Protein AF-A0A1H0P6R2-F1 (afdb_monomer_lite)

Structure (mmCIF, N/CA/C/O backbone):
data_AF-A0A1H0P6R2-F1
#
_entry.id   AF-A0A1H0P6R2-F1
#
loop_
_atom_site.group_PDB
_atom_site.id
_atom_site.type_symbol
_atom_site.label_atom_id
_atom_site.label_alt_id
_atom_site.label_comp_id
_atom_site.label_asym_id
_atom_site.label_entity_id
_atom_site.label_seq_id
_atom_site.pdbx_PDB_ins_code
_atom_site.Cartn_x
_atom_site.Cartn_y
_atom_site.Cartn_z
_atom_site.occupancy
_atom_site.B_iso_or_equiv
_atom_site.auth_seq_id
_atom_site.auth_comp_id
_atom_site.auth_asym_id
_atom_site.auth_atom_id
_atom_site.pdbx_PDB_model_num
ATOM 1 N N . MET A 1 1 ? -0.230 -11.220 -6.679 1.00 66.12 1 MET A N 1
ATOM 2 C CA . MET A 1 1 ? -0.759 -10.074 -5.911 1.00 66.12 1 MET A CA 1
ATOM 3 C C . MET A 1 1 ? -2.242 -10.233 -5.596 1.00 66.12 1 MET A C 1
ATOM 5 O O . MET A 1 1 ? -2.540 -10.505 -4.445 1.00 66.12 1 MET A O 1
ATOM 9 N N . GLN A 1 2 ? -3.158 -10.159 -6.571 1.00 63.81 2 GLN A N 1
ATOM 10 C CA . GLN A 1 2 ? -4.610 -10.123 -6.306 1.00 63.81 2 GLN A CA 1
ATOM 11 C C . GLN A 1 2 ? -5.111 -11.255 -5.385 1.00 63.81 2 GLN A C 1
ATOM 13 O O . GLN A 1 2 ? -5.742 -10.975 -4.376 1.00 63.81 2 GLN A O 1
ATOM 18 N N . ALA A 1 3 ? -4.702 -12.507 -5.628 1.00 60.97 3 ALA A N 1
ATOM 19 C CA . ALA A 1 3 ? -5.091 -13.651 -4.793 1.00 60.97 3 ALA A CA 1
ATOM 20 C C . ALA A 1 3 ? -4.620 -13.587 -3.323 1.00 60.97 3 ALA A C 1
ATOM 22 O O . ALA A 1 3 ? -5.274 -14.161 -2.462 1.00 60.97 3 ALA A O 1
ATOM 23 N N . ALA A 1 4 ? -3.495 -12.924 -3.022 1.00 64.69 4 ALA A N 1
ATOM 24 C CA . ALA A 1 4 ? -2.999 -12.795 -1.648 1.00 64.69 4 ALA A CA 1
ATOM 25 C C . ALA A 1 4 ? -3.769 -11.713 -0.877 1.00 64.69 4 ALA A C 1
ATOM 27 O O . ALA A 1 4 ? -4.065 -11.886 0.302 1.00 64.69 4 ALA A O 1
ATOM 28 N N . VAL A 1 5 ? -4.131 -10.626 -1.564 1.00 68.81 5 VAL A N 1
ATOM 29 C CA . VAL A 1 5 ? -4.844 -9.487 -0.974 1.00 68.81 5 VAL A CA 1
ATOM 30 C C . VAL A 1 5 ? -6.334 -9.790 -0.770 1.00 68.81 5 VAL A C 1
ATOM 32 O O . VAL A 1 5 ? -6.913 -9.352 0.218 1.00 68.81 5 VAL A O 1
ATOM 35 N N . SER A 1 6 ? -6.944 -10.621 -1.625 1.00 72.19 6 SER A N 1
ATOM 36 C CA . SER A 1 6 ? -8.345 -11.058 -1.487 1.00 72.19 6 SER A CA 1
ATOM 37 C C . SER A 1 6 ? -8.651 -11.893 -0.231 1.00 72.19 6 SER A C 1
ATOM 39 O O . SER A 1 6 ? -9.809 -12.230 -0.011 1.00 72.19 6 SER A O 1
ATOM 41 N N . ASN A 1 7 ? -7.648 -12.247 0.581 1.00 79.50 7 ASN A N 1
ATOM 42 C CA . ASN A 1 7 ? -7.829 -13.061 1.788 1.00 79.50 7 ASN A CA 1
ATOM 43 C C . ASN A 1 7 ? -7.942 -12.245 3.084 1.00 79.50 7 ASN A C 1
ATOM 45 O O . ASN A 1 7 ? -8.113 -12.844 4.145 1.00 79.50 7 ASN A O 1
ATOM 49 N N . ILE A 1 8 ? -7.816 -10.915 3.035 1.00 90.00 8 ILE A N 1
ATOM 50 C CA . ILE A 1 8 ? -7.937 -10.076 4.233 1.00 90.00 8 ILE A CA 1
ATOM 51 C C . ILE A 1 8 ? -9.430 -9.811 4.498 1.00 90.00 8 ILE A C 1
ATOM 53 O O . ILE A 1 8 ? -10.089 -9.209 3.652 1.00 90.00 8 ILE A O 1
ATOM 57 N N . PRO A 1 9 ? -9.992 -10.244 5.644 1.00 92.12 9 PRO A N 1
ATOM 58 C CA . PRO A 1 9 ? -11.411 -10.047 5.937 1.00 92.12 9 PRO A CA 1
ATOM 59 C C . PRO A 1 9 ? -11.791 -8.568 6.043 1.00 92.12 9 PRO A C 1
ATOM 61 O O . PRO A 1 9 ? -11.051 -7.781 6.630 1.00 92.12 9 PRO A O 1
ATOM 64 N N . GLY A 1 10 ? -12.975 -8.200 5.553 1.00 92.88 10 GLY A N 1
ATOM 65 C CA . GLY A 1 10 ? -13.528 -6.858 5.748 1.00 92.88 10 GLY A CA 1
ATOM 66 C C . GLY A 1 10 ? -12.912 -5.761 4.883 1.00 92.88 10 GLY A C 1
ATOM 67 O O . GLY A 1 10 ? -13.138 -4.585 5.165 1.00 92.88 10 GLY A O 1
ATOM 68 N N . ILE A 1 11 ? -12.112 -6.120 3.873 1.00 94.12 11 ILE A N 1
ATOM 69 C CA . ILE A 1 11 ? -11.655 -5.190 2.842 1.00 94.12 11 ILE A CA 1
ATOM 70 C C . ILE A 1 11 ? -11.761 -5.814 1.451 1.00 94.12 11 ILE A C 1
ATOM 72 O O . ILE A 1 11 ? -11.505 -7.003 1.254 1.00 94.12 11 ILE A O 1
ATOM 76 N N . SER A 1 12 ? -12.036 -4.977 0.459 1.00 93.38 12 SER A N 1
ATOM 77 C CA . SER A 1 12 ? -11.849 -5.294 -0.954 1.00 93.38 12 SER A CA 1
ATOM 78 C C . SER A 1 12 ? -10.726 -4.444 -1.533 1.00 93.38 12 SER A C 1
ATOM 80 O O . SER A 1 12 ? -10.582 -3.276 -1.170 1.00 93.38 12 SER A O 1
ATOM 82 N N . VAL A 1 13 ? -9.939 -5.011 -2.451 1.00 92.69 13 VAL A N 1
ATOM 83 C CA . VAL A 1 13 ? -8.805 -4.303 -3.055 1.00 92.69 13 VAL A CA 1
ATOM 84 C C . VAL A 1 13 ? -8.853 -4.362 -4.575 1.00 92.69 13 VAL A C 1
ATOM 86 O O . VAL A 1 13 ? -8.808 -5.440 -5.169 1.00 92.69 13 VAL A O 1
ATOM 89 N N . ASP A 1 14 ? -8.868 -3.181 -5.182 1.00 92.12 14 ASP A N 1
ATOM 90 C CA . ASP A 1 14 ? -8.724 -2.962 -6.614 1.00 92.12 14 ASP A CA 1
ATOM 91 C C . ASP A 1 14 ? -7.305 -2.483 -6.918 1.00 92.12 14 ASP A C 1
ATOM 93 O O . ASP A 1 14 ? -6.756 -1.622 -6.232 1.00 92.12 14 ASP A O 1
ATOM 97 N N . ILE A 1 15 ? -6.684 -3.052 -7.948 1.00 90.06 15 ILE A N 1
ATOM 98 C CA . ILE A 1 15 ? -5.295 -2.754 -8.306 1.00 90.06 15 ILE A CA 1
ATOM 99 C C . ILE A 1 15 ? -5.256 -2.321 -9.765 1.00 90.06 15 ILE A C 1
ATOM 101 O O . ILE A 1 15 ? -5.699 -3.050 -10.652 1.00 90.06 15 ILE A O 1
ATOM 105 N N . ALA A 1 16 ? -4.673 -1.155 -10.013 1.00 89.12 16 ALA A N 1
ATOM 106 C CA . ALA A 1 16 ? -4.337 -0.663 -11.338 1.00 89.12 16 ALA A CA 1
ATOM 107 C C . ALA A 1 16 ? -2.825 -0.423 -11.422 1.00 89.12 16 ALA A C 1
ATOM 109 O O . ALA A 1 16 ? -2.211 0.042 -10.467 1.00 89.12 16 ALA A O 1
ATOM 110 N N . GLY A 1 17 ? -2.208 -0.727 -12.562 1.00 87.75 17 GLY A N 1
ATOM 111 C CA . GLY A 1 17 ? -0.767 -0.548 -12.752 1.00 87.75 17 GLY A CA 1
ATOM 112 C C . GLY A 1 17 ? -0.092 -1.764 -13.366 1.00 87.75 17 GLY A C 1
ATOM 113 O O . GLY A 1 17 ? -0.755 -2.644 -13.912 1.00 87.75 17 GLY A O 1
ATOM 114 N N . GLY A 1 18 ? 1.241 -1.773 -13.335 1.00 82.94 18 GLY A N 1
ATOM 115 C CA . GLY A 1 18 ? 2.054 -2.861 -13.897 1.00 82.94 18 GLY A CA 1
ATOM 116 C C . GLY A 1 18 ? 2.058 -2.958 -15.431 1.00 82.94 18 GLY A C 1
ATOM 117 O O . GLY A 1 18 ? 2.698 -3.847 -15.991 1.00 82.94 18 GLY A O 1
ATOM 118 N N . GLY A 1 19 ? 1.364 -2.048 -16.121 1.00 86.75 19 GLY A N 1
ATOM 119 C CA . GLY A 1 19 ? 1.384 -1.929 -17.579 1.00 86.75 19 GLY A CA 1
ATOM 120 C C . GLY A 1 19 ? 2.660 -1.264 -18.117 1.00 86.75 19 GLY A C 1
ATOM 121 O O . GLY A 1 19 ? 3.507 -0.834 -17.333 1.00 86.75 19 GLY A O 1
ATOM 122 N N . PRO A 1 20 ? 2.803 -1.162 -19.453 1.00 90.00 20 PRO A N 1
ATOM 123 C CA . PRO A 1 20 ? 3.952 -0.516 -20.080 1.00 90.00 20 PRO A CA 1
ATOM 124 C C . PRO A 1 20 ? 4.192 0.909 -19.557 1.00 90.00 20 PRO A C 1
ATOM 126 O O . PRO A 1 20 ? 3.218 1.606 -19.248 1.00 90.00 20 PRO A O 1
ATOM 129 N N . PRO A 1 21 ? 5.456 1.373 -19.518 1.00 92.06 21 PRO A N 1
ATOM 130 C CA . PRO A 1 21 ? 5.772 2.733 -19.113 1.00 92.06 21 PRO A CA 1
ATOM 131 C C . PRO A 1 21 ? 4.999 3.765 -19.936 1.00 92.06 21 PRO A C 1
ATOM 133 O O . PRO A 1 21 ? 4.814 3.611 -21.147 1.00 92.06 21 PRO A O 1
ATOM 136 N N . ASN A 1 22 ? 4.564 4.844 -19.286 1.00 90.62 22 ASN A N 1
ATOM 137 C CA . ASN A 1 22 ? 3.901 5.951 -19.973 1.00 90.62 22 ASN A CA 1
ATOM 138 C C . ASN A 1 22 ? 4.880 6.733 -20.880 1.00 90.62 22 ASN A C 1
ATOM 140 O O . ASN A 1 22 ? 6.068 6.429 -20.954 1.00 90.62 22 ASN A O 1
ATOM 144 N N . VAL A 1 23 ? 4.409 7.800 -21.541 1.00 92.81 23 VAL A N 1
ATOM 145 C CA . VAL A 1 23 ? 5.243 8.639 -22.437 1.00 92.81 23 VAL A CA 1
ATOM 146 C C . VAL A 1 23 ? 6.487 9.239 -21.754 1.00 92.81 23 VAL A C 1
ATOM 148 O O . VAL A 1 23 ? 7.441 9.613 -22.428 1.00 92.81 23 VAL A O 1
ATOM 151 N N . LYS A 1 24 ? 6.498 9.321 -20.417 1.00 89.69 24 LYS A N 1
ATOM 152 C CA . LYS A 1 24 ? 7.634 9.795 -19.614 1.00 89.69 24 LYS A CA 1
ATOM 153 C C . LYS A 1 24 ? 8.547 8.664 -19.124 1.00 89.69 24 LYS A C 1
ATOM 155 O O . LYS A 1 24 ? 9.504 8.947 -18.416 1.00 89.69 24 LYS A O 1
ATOM 160 N N . GLY A 1 25 ? 8.265 7.411 -19.481 1.00 91.31 25 GLY A N 1
ATOM 161 C CA . GLY A 1 25 ? 9.002 6.239 -19.005 1.00 91.31 25 GLY A CA 1
ATOM 162 C C . GLY A 1 25 ? 8.616 5.790 -17.593 1.00 91.31 25 GLY A C 1
ATOM 163 O O . GLY A 1 25 ? 9.308 4.952 -17.017 1.00 91.31 25 GLY A O 1
ATOM 164 N N . ASN A 1 26 ? 7.520 6.315 -17.038 1.00 92.69 26 ASN A N 1
ATOM 165 C CA . ASN A 1 26 ? 7.105 5.994 -15.677 1.00 92.69 26 ASN A CA 1
ATOM 166 C C . ASN A 1 26 ? 6.139 4.808 -15.652 1.00 92.69 26 ASN A C 1
ATOM 168 O O . ASN A 1 26 ? 5.172 4.773 -16.420 1.00 92.69 26 ASN A O 1
ATOM 172 N N . THR A 1 27 ? 6.355 3.925 -14.683 1.00 92.50 27 THR A N 1
ATOM 173 C CA . THR A 1 27 ? 5.477 2.819 -14.298 1.00 92.50 27 THR A CA 1
ATOM 174 C C . THR A 1 27 ? 5.213 2.908 -12.796 1.00 92.50 27 THR A C 1
ATOM 176 O O . THR A 1 27 ? 6.088 3.289 -12.016 1.00 92.50 27 THR A O 1
ATOM 179 N N . GLY A 1 28 ? 4.008 2.546 -12.371 1.00 92.25 28 GLY A N 1
ATOM 180 C CA . GLY A 1 28 ? 3.612 2.558 -10.967 1.00 92.25 28 GLY A CA 1
ATOM 181 C C . GLY A 1 28 ? 2.419 1.650 -10.705 1.00 92.25 28 GLY A C 1
ATOM 182 O O . GLY A 1 28 ? 1.918 0.986 -11.621 1.00 92.25 28 GLY A O 1
ATOM 183 N N . TYR A 1 29 ? 1.968 1.656 -9.454 1.00 93.88 29 TYR A N 1
ATOM 184 C CA . TYR A 1 29 ? 0.738 0.996 -9.026 1.00 93.88 29 TYR A CA 1
ATOM 185 C C . TYR A 1 29 ? -0.163 1.970 -8.270 1.00 93.88 29 TYR A C 1
ATOM 187 O O . TYR A 1 29 ? 0.310 2.818 -7.517 1.00 93.88 29 TYR A O 1
ATOM 195 N N . ALA A 1 30 ? -1.465 1.812 -8.467 1.00 93.62 30 ALA A N 1
ATOM 196 C CA . ALA A 1 30 ? -2.516 2.407 -7.667 1.00 93.62 30 ALA A CA 1
ATOM 197 C C . ALA A 1 30 ? -3.354 1.279 -7.064 1.00 93.62 30 ALA A C 1
ATOM 199 O O . ALA A 1 30 ? -3.925 0.457 -7.783 1.00 93.62 30 ALA A O 1
ATOM 200 N N . ILE A 1 31 ? -3.380 1.225 -5.738 1.00 95.06 31 ILE A N 1
ATOM 201 C CA . ILE A 1 31 ? -4.055 0.205 -4.945 1.00 95.06 31 ILE A CA 1
ATOM 202 C C . ILE A 1 31 ? -5.193 0.899 -4.203 1.00 95.06 31 ILE A C 1
ATOM 204 O O . ILE A 1 31 ? -4.953 1.724 -3.325 1.00 95.06 31 ILE A O 1
ATOM 208 N N . ALA A 1 32 ? -6.430 0.577 -4.553 1.00 94.75 32 ALA A N 1
ATOM 209 C CA . ALA A 1 32 ? -7.613 1.100 -3.893 1.00 94.75 32 ALA A CA 1
ATOM 210 C C . ALA A 1 32 ? -8.186 0.052 -2.941 1.00 94.75 32 ALA A C 1
ATOM 212 O O . ALA A 1 32 ? -8.636 -1.007 -3.366 1.00 94.75 32 ALA A O 1
ATOM 213 N N . VAL A 1 33 ? -8.166 0.357 -1.648 1.00 95.25 33 VAL A N 1
ATOM 214 C CA . VAL A 1 33 ? -8.758 -0.448 -0.583 1.00 95.25 33 VAL A CA 1
ATOM 215 C C . VAL A 1 33 ? -10.107 0.157 -0.221 1.00 95.25 33 VAL A C 1
ATOM 217 O O . VAL A 1 33 ? -10.200 1.353 0.047 1.00 95.25 33 VAL A O 1
ATOM 220 N N . THR A 1 34 ? -11.148 -0.665 -0.183 1.00 95.38 34 THR A N 1
ATOM 221 C CA . THR A 1 34 ? -12.445 -0.298 0.392 1.00 95.38 34 THR A CA 1
ATOM 222 C C . THR A 1 34 ? -12.665 -1.135 1.641 1.00 95.38 34 THR A C 1
ATOM 224 O O . THR A 1 34 ? -12.547 -2.356 1.577 1.00 95.38 34 THR A O 1
ATOM 227 N N . VAL A 1 35 ? -12.953 -0.482 2.764 1.00 95.00 35 VAL A N 1
ATOM 228 C CA . VAL A 1 35 ? -13.323 -1.143 4.019 1.00 95.00 35 VAL A CA 1
ATOM 229 C C . VAL A 1 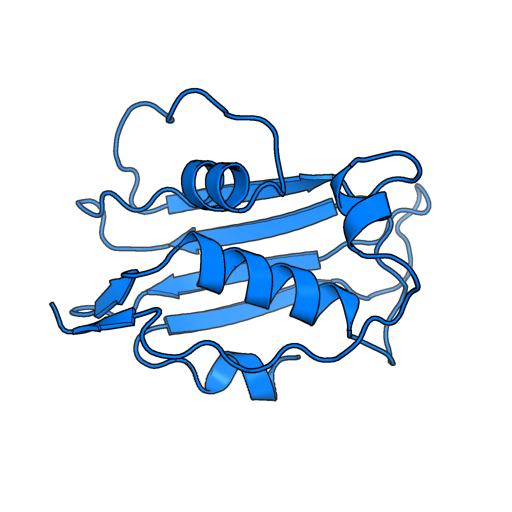35 ? -14.808 -1.486 3.977 1.00 95.00 35 VAL A C 1
ATOM 231 O O . VAL A 1 35 ? -15.642 -0.637 3.652 1.00 95.00 35 VAL A O 1
ATOM 234 N N . ASP A 1 36 ? -15.134 -2.740 4.276 1.00 94.44 36 ASP A N 1
ATOM 235 C CA . ASP A 1 36 ? -16.515 -3.204 4.320 1.00 94.44 36 ASP A CA 1
ATOM 236 C C . ASP A 1 36 ? -17.257 -2.574 5.514 1.00 94.44 36 ASP A C 1
ATOM 238 O O . ASP A 1 36 ? -16.678 -2.415 6.595 1.00 94.44 36 ASP A O 1
ATOM 242 N N . PRO A 1 37 ? -18.561 -2.264 5.379 1.00 91.25 37 PRO A N 1
ATOM 243 C CA . PRO A 1 37 ? -19.362 -1.775 6.495 1.00 91.25 37 PRO A CA 1
ATOM 244 C C . PRO A 1 37 ? -19.288 -2.708 7.709 1.00 91.25 37 PRO A C 1
ATOM 246 O O . PRO A 1 37 ? -19.412 -3.928 7.584 1.00 91.25 37 PRO A O 1
ATOM 249 N N . GLY A 1 38 ? -19.115 -2.131 8.900 1.00 91.75 38 GLY A N 1
ATOM 250 C CA . GLY A 1 38 ? -18.969 -2.903 10.137 1.00 91.75 38 GLY A CA 1
ATOM 251 C C . GLY A 1 38 ? -17.586 -3.529 10.351 1.00 91.75 38 GLY A C 1
ATOM 252 O O . GLY A 1 38 ? -17.425 -4.284 11.306 1.00 91.75 38 GLY A O 1
ATOM 253 N N . TYR A 1 39 ? -16.585 -3.205 9.528 1.00 94.81 39 TYR A N 1
ATOM 254 C CA . TYR A 1 39 ? -15.176 -3.520 9.775 1.00 94.81 39 TYR A CA 1
ATOM 255 C C . TYR A 1 39 ? -14.350 -2.256 9.994 1.00 94.81 39 TYR A C 1
ATOM 257 O O . TYR A 1 39 ? -14.706 -1.171 9.552 1.00 94.81 39 TYR A O 1
ATOM 265 N N . ARG A 1 40 ? -13.223 -2.396 10.690 1.00 93.06 40 ARG A N 1
ATOM 266 C CA . ARG A 1 40 ? -12.216 -1.345 10.859 1.00 93.06 40 ARG A CA 1
ATOM 267 C C . ARG A 1 40 ? -10.819 -1.902 10.638 1.00 93.06 40 ARG A C 1
ATOM 269 O O . ARG A 1 40 ? -10.564 -3.072 10.929 1.00 93.06 40 ARG A O 1
ATOM 276 N N . ILE A 1 41 ? -9.907 -1.041 10.199 1.00 93.81 41 ILE A N 1
ATOM 277 C CA . ILE A 1 41 ? -8.475 -1.347 10.154 1.00 93.81 41 ILE A CA 1
ATOM 278 C C . ILE A 1 41 ? -7.907 -1.217 11.572 1.00 93.81 41 ILE A C 1
ATOM 280 O O . ILE A 1 41 ? -8.130 -0.216 12.252 1.00 93.81 41 ILE A O 1
ATOM 284 N N . THR A 1 42 ? -7.198 -2.247 12.028 1.00 94.75 42 THR A N 1
ATOM 285 C CA . THR A 1 42 ? -6.601 -2.326 13.372 1.00 94.75 42 THR A CA 1
ATOM 286 C C . THR A 1 42 ? -5.084 -2.214 13.358 1.00 94.75 42 THR A C 1
ATOM 288 O O . THR A 1 42 ? -4.511 -1.784 14.354 1.00 94.75 42 THR A O 1
ATOM 291 N N . ASP A 1 43 ? -4.445 -2.559 12.240 1.00 95.81 43 ASP A N 1
ATOM 292 C CA . ASP A 1 43 ? -3.003 -2.412 12.038 1.00 95.81 43 ASP A CA 1
ATOM 293 C C . ASP A 1 43 ? -2.742 -1.840 10.638 1.00 95.81 43 ASP A C 1
ATOM 295 O O . ASP A 1 43 ? -2.585 -2.551 9.641 1.00 95.81 43 ASP A O 1
ATOM 299 N N . GLY A 1 44 ? -2.774 -0.508 10.573 1.00 95.50 44 GLY A N 1
ATOM 300 C CA . GLY A 1 44 ? -2.489 0.258 9.365 1.00 95.50 44 GLY A CA 1
ATOM 301 C C . GLY A 1 44 ? -1.078 0.037 8.825 1.00 95.50 44 GLY A C 1
ATOM 302 O O . GLY A 1 44 ? -0.947 -0.275 7.639 1.00 95.50 44 GLY A O 1
ATOM 303 N N . PRO A 1 45 ? -0.024 0.182 9.650 1.00 96.88 45 PRO A N 1
ATOM 304 C CA . PRO A 1 45 ? 1.357 0.001 9.210 1.00 96.88 45 PRO A CA 1
ATOM 305 C C . PRO A 1 45 ? 1.616 -1.365 8.560 1.00 96.88 45 PRO A C 1
ATOM 307 O O . PRO A 1 45 ? 2.258 -1.431 7.502 1.00 96.88 45 PRO A O 1
ATOM 310 N N . ALA A 1 46 ? 1.086 -2.451 9.136 1.00 97.06 46 ALA A N 1
ATOM 311 C CA . ALA A 1 46 ? 1.219 -3.788 8.561 1.00 97.06 46 ALA A CA 1
ATOM 312 C C . ALA A 1 46 ? 0.439 -3.935 7.248 1.00 97.06 46 ALA A C 1
ATOM 314 O O . ALA A 1 46 ? 0.976 -4.482 6.282 1.00 97.06 46 ALA A O 1
ATOM 315 N N . LEU A 1 47 ? -0.794 -3.414 7.178 1.00 96.38 47 LEU A N 1
ATOM 316 C CA . LEU A 1 47 ? -1.595 -3.440 5.951 1.00 96.38 47 LEU A CA 1
ATOM 317 C C . LEU A 1 47 ? -0.902 -2.684 4.809 1.00 96.38 47 LEU A C 1
ATOM 319 O O . LEU A 1 47 ? -0.757 -3.222 3.713 1.00 96.38 47 LEU A O 1
ATOM 323 N N . ILE A 1 48 ? -0.445 -1.455 5.064 1.00 96.75 48 ILE A N 1
ATOM 324 C CA . ILE A 1 48 ? 0.230 -0.621 4.064 1.00 96.75 48 ILE A CA 1
ATOM 325 C C . ILE A 1 48 ? 1.509 -1.300 3.564 1.00 96.75 48 ILE A C 1
ATOM 327 O O . ILE A 1 48 ? 1.704 -1.413 2.352 1.00 96.75 48 ILE A O 1
ATOM 331 N N . SER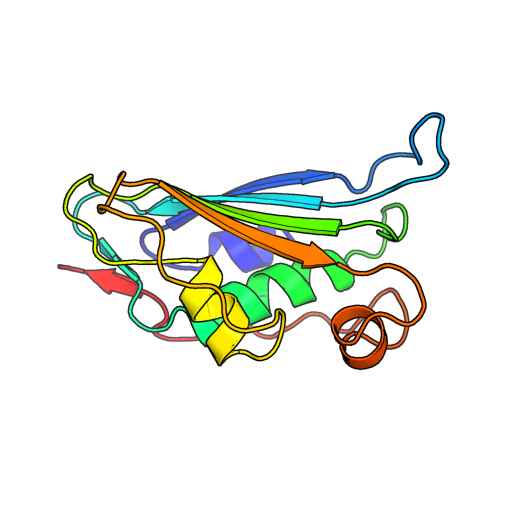 A 1 49 ? 2.343 -1.809 4.475 1.00 97.44 49 SER A N 1
ATOM 332 C CA . SER A 1 49 ? 3.584 -2.505 4.106 1.00 97.44 49 SER A CA 1
ATOM 333 C C . SER A 1 49 ? 3.308 -3.726 3.236 1.00 97.44 49 SER A C 1
ATOM 335 O O . SER A 1 49 ? 3.909 -3.871 2.174 1.00 97.44 49 SER A O 1
ATOM 337 N N . PHE A 1 50 ? 2.328 -4.545 3.625 1.00 96.25 50 PHE A N 1
ATOM 338 C CA . PHE A 1 50 ? 1.921 -5.709 2.848 1.00 96.25 50 PHE A CA 1
ATOM 339 C C . PHE A 1 50 ? 1.483 -5.339 1.424 1.00 96.25 50 PHE A C 1
ATOM 341 O O . PHE A 1 50 ? 1.857 -6.029 0.476 1.00 96.25 50 PHE A O 1
ATOM 348 N N . LEU A 1 51 ? 0.715 -4.259 1.244 1.00 96.44 51 LEU A N 1
ATOM 349 C CA . LEU A 1 51 ? 0.238 -3.828 -0.076 1.00 96.44 51 LEU A CA 1
ATOM 350 C C . LEU A 1 51 ? 1.377 -3.314 -0.969 1.00 96.44 51 LEU A C 1
ATOM 352 O O . LEU A 1 51 ? 1.437 -3.677 -2.147 1.00 96.44 51 LEU A O 1
ATOM 356 N N . ILE A 1 52 ? 2.293 -2.518 -0.410 1.00 96.38 52 ILE A N 1
ATOM 357 C CA . ILE A 1 52 ? 3.464 -1.989 -1.126 1.00 96.38 52 ILE A CA 1
ATOM 358 C C . ILE A 1 52 ? 4.386 -3.133 -1.557 1.00 96.38 52 ILE A C 1
ATOM 360 O O . ILE A 1 52 ? 4.726 -3.252 -2.736 1.00 96.38 52 ILE A O 1
ATOM 364 N N . GLU A 1 53 ? 4.750 -4.013 -0.625 1.00 96.12 53 GLU A N 1
ATOM 365 C CA . GLU A 1 53 ? 5.618 -5.163 -0.896 1.00 96.12 53 GLU A CA 1
ATOM 366 C C . GLU A 1 53 ? 4.949 -6.136 -1.878 1.00 96.12 53 GLU A C 1
ATOM 368 O O . GLU A 1 53 ? 5.589 -6.661 -2.790 1.00 96.12 53 GLU A O 1
ATOM 373 N N . SER A 1 54 ? 3.626 -6.302 -1.786 1.00 94.56 54 SER A N 1
ATOM 374 C CA . SER A 1 54 ? 2.865 -7.104 -2.745 1.00 94.56 54 SER A CA 1
ATOM 375 C C . SER A 1 54 ? 2.944 -6.541 -4.165 1.00 94.56 54 SER A C 1
ATOM 377 O O . SER A 1 54 ? 3.121 -7.326 -5.099 1.00 94.56 54 SER A O 1
ATOM 379 N N . ALA A 1 55 ? 2.855 -5.217 -4.343 1.00 94.00 55 ALA A N 1
ATOM 380 C CA . ALA A 1 55 ? 3.038 -4.567 -5.644 1.00 94.00 55 ALA A CA 1
ATOM 381 C C . ALA A 1 55 ? 4.476 -4.703 -6.170 1.00 94.00 55 ALA A C 1
ATOM 383 O O . ALA A 1 55 ? 4.682 -4.902 -7.369 1.00 94.00 55 ALA A O 1
ATOM 384 N N . TRP A 1 56 ? 5.469 -4.673 -5.279 1.00 95.81 56 TRP A N 1
ATOM 385 C CA . TRP A 1 56 ? 6.877 -4.872 -5.631 1.00 95.81 56 TRP A CA 1
ATOM 386 C C . TRP A 1 56 ? 7.234 -6.328 -5.980 1.00 95.81 56 TRP A C 1
ATOM 388 O O . TRP A 1 56 ? 8.198 -6.582 -6.698 1.00 95.81 56 TRP A O 1
ATOM 398 N N . SER A 1 57 ? 6.441 -7.297 -5.521 1.00 94.56 57 SER A N 1
ATOM 399 C CA . SER A 1 57 ? 6.663 -8.732 -5.768 1.00 94.56 57 SER A CA 1
ATOM 400 C C . SER A 1 57 ? 6.101 -9.260 -7.102 1.00 94.56 57 SER A C 1
ATOM 402 O O . SER A 1 57 ? 6.247 -10.446 -7.425 1.00 94.56 57 SER A O 1
ATOM 404 N N . VAL A 1 58 ? 5.407 -8.418 -7.881 1.00 91.44 58 VAL A N 1
ATOM 405 C CA . VAL A 1 58 ? 4.763 -8.831 -9.140 1.00 91.44 58 VAL A CA 1
ATOM 406 C C . VAL A 1 58 ? 5.823 -9.137 -10.199 1.00 91.44 58 VAL A C 1
ATOM 408 O O . VAL A 1 58 ? 6.587 -8.257 -10.570 1.00 91.44 58 VAL A O 1
ATOM 411 N N . ARG A 1 59 ? 5.843 -10.376 -10.710 1.00 89.75 59 ARG A N 1
ATOM 412 C CA . ARG A 1 59 ? 6.846 -10.854 -11.685 1.00 89.75 59 ARG A CA 1
ATOM 413 C C . ARG A 1 59 ? 6.449 -10.616 -13.142 1.00 89.75 59 ARG A C 1
ATOM 415 O O . ARG A 1 59 ? 7.299 -10.304 -13.965 1.00 89.75 59 ARG A O 1
ATOM 422 N N . ASP A 1 60 ? 5.161 -10.739 -13.446 1.00 87.00 60 ASP A N 1
ATOM 423 C CA . ASP A 1 60 ? 4.638 -10.740 -14.820 1.00 87.00 60 ASP A CA 1
ATOM 424 C C . ASP A 1 60 ? 4.153 -9.348 -15.279 1.00 87.00 60 ASP A C 1
ATOM 426 O O . ASP A 1 60 ? 3.178 -9.225 -16.018 1.00 87.00 60 ASP A O 1
ATOM 430 N N . ALA A 1 61 ? 4.803 -8.282 -14.805 1.00 88.81 61 ALA A N 1
ATOM 431 C CA . ALA A 1 61 ? 4.438 -6.887 -15.063 1.00 88.81 61 ALA A CA 1
ATOM 432 C C . ALA A 1 61 ? 5.685 -6.029 -15.319 1.00 88.81 61 ALA A C 1
ATOM 434 O O . ALA A 1 61 ? 6.807 -6.498 -15.165 1.00 88.81 61 ALA A O 1
ATOM 435 N N . TYR A 1 62 ? 5.516 -4.760 -15.689 1.00 91.25 62 TYR A N 1
ATOM 436 C CA . TYR A 1 62 ? 6.641 -3.825 -15.717 1.00 91.25 62 TYR A CA 1
ATOM 437 C C . TYR A 1 62 ? 7.016 -3.395 -14.297 1.00 91.25 62 TYR A C 1
ATOM 439 O O . TYR A 1 62 ? 6.141 -3.093 -13.480 1.00 91.25 62 TYR A O 1
ATOM 447 N N . MET A 1 63 ? 8.322 -3.320 -14.031 1.00 93.44 63 MET A N 1
ATOM 448 C CA . MET A 1 63 ? 8.858 -2.807 -12.773 1.00 93.44 63 MET A CA 1
ATOM 449 C C . MET A 1 63 ? 8.320 -1.394 -12.509 1.00 93.44 63 MET A C 1
ATOM 451 O O . MET A 1 63 ? 8.517 -0.508 -13.349 1.00 93.44 63 MET A O 1
ATOM 455 N N . PRO A 1 64 ? 7.656 -1.151 -11.367 1.00 93.25 64 PRO A N 1
ATOM 456 C CA . PRO A 1 64 ? 7.259 0.194 -10.997 1.00 93.25 64 PRO A CA 1
ATOM 457 C C . PRO A 1 64 ? 8.522 0.998 -10.644 1.00 93.25 64 PRO A C 1
ATOM 459 O O . PRO A 1 64 ? 9.450 0.478 -10.028 1.00 93.25 64 PRO A O 1
ATOM 462 N N . ASN A 1 65 ? 8.586 2.258 -11.075 1.00 94.50 65 ASN A N 1
ATOM 463 C CA . ASN A 1 65 ? 9.780 3.109 -10.951 1.00 94.50 65 ASN A CA 1
ATOM 464 C C . ASN A 1 65 ? 9.474 4.562 -10.547 1.00 94.50 65 ASN A C 1
ATOM 466 O O . ASN A 1 65 ? 10.393 5.369 -10.429 1.00 94.50 65 ASN A O 1
ATOM 470 N N . ALA A 1 66 ? 8.196 4.907 -10.377 1.00 94.25 66 ALA A N 1
ATOM 471 C CA . ALA A 1 66 ? 7.768 6.255 -10.029 1.00 94.25 66 ALA A CA 1
ATOM 472 C C . ALA A 1 66 ? 7.072 6.295 -8.668 1.00 94.25 66 ALA A C 1
ATOM 474 O O . ALA A 1 66 ? 7.561 6.947 -7.752 1.00 94.25 66 ALA A O 1
ATOM 475 N N . GLU A 1 67 ? 5.953 5.585 -8.525 1.00 94.81 67 GLU A N 1
ATOM 476 C CA . GLU A 1 67 ? 5.139 5.635 -7.311 1.00 94.81 67 GLU A CA 1
ATOM 477 C C . GLU A 1 67 ? 4.334 4.344 -7.117 1.00 94.81 67 GLU A C 1
ATOM 479 O O . GLU A 1 67 ? 3.881 3.721 -8.087 1.00 94.81 67 GLU A O 1
ATOM 484 N N . ILE A 1 68 ? 4.126 3.973 -5.855 1.00 96.38 68 ILE A N 1
ATOM 485 C CA . ILE A 1 68 ? 3.063 3.059 -5.433 1.00 96.38 68 ILE A CA 1
ATOM 486 C C . ILE A 1 68 ? 2.110 3.860 -4.545 1.00 96.38 68 ILE A C 1
ATOM 488 O O . ILE A 1 68 ? 2.496 4.321 -3.472 1.00 96.38 68 ILE A O 1
ATOM 492 N N . SER A 1 69 ? 0.871 4.032 -4.997 1.00 95.81 69 SER A N 1
ATOM 493 C CA . SER A 1 69 ? -0.175 4.714 -4.235 1.00 95.81 69 SER A CA 1
ATOM 494 C C . SER A 1 69 ? -1.130 3.705 -3.609 1.00 95.81 69 SER A C 1
ATOM 496 O O . SER A 1 69 ? -1.554 2.744 -4.254 1.00 95.81 69 SER A O 1
ATOM 498 N N . VAL A 1 70 ? -1.476 3.932 -2.344 1.00 96.56 70 VAL A N 1
ATOM 499 C CA . VAL A 1 70 ? -2.499 3.183 -1.613 1.00 96.56 70 VAL A CA 1
ATOM 500 C C . VAL A 1 70 ? -3.567 4.166 -1.167 1.00 96.56 70 VAL A C 1
ATOM 502 O O . VAL A 1 70 ? -3.323 5.001 -0.300 1.00 96.56 70 VAL A O 1
ATOM 505 N N . SER A 1 71 ? -4.751 4.080 -1.759 1.00 94.75 71 SER A N 1
ATOM 506 C CA . SER A 1 71 ? -5.917 4.844 -1.325 1.00 94.75 71 SER A CA 1
ATOM 507 C C . SER A 1 71 ? -6.835 3.960 -0.499 1.00 94.75 71 SER A C 1
ATOM 509 O O . SER A 1 71 ? -7.151 2.853 -0.932 1.00 94.75 71 SER A O 1
ATOM 511 N N . VAL A 1 72 ? -7.303 4.449 0.641 1.00 94.69 72 VAL A N 1
ATOM 512 C CA . VAL A 1 72 ? -8.243 3.741 1.509 1.00 94.69 72 VAL A CA 1
ATOM 513 C C . VAL A 1 72 ? -9.537 4.528 1.587 1.00 94.69 72 VAL A C 1
ATOM 515 O O . VAL A 1 72 ? -9.532 5.706 1.940 1.00 94.69 72 VAL A O 1
ATOM 518 N N . LYS A 1 73 ? -10.641 3.864 1.254 1.00 93.75 73 LYS A N 1
ATOM 519 C CA . LYS A 1 73 ? -12.002 4.351 1.440 1.00 93.75 73 LYS A CA 1
ATOM 520 C C . LYS A 1 73 ? -12.648 3.609 2.607 1.00 93.75 73 LYS A C 1
ATOM 522 O O . LYS A 1 73 ? -12.687 2.382 2.607 1.00 93.75 73 LYS A O 1
ATOM 527 N N . ASP A 1 74 ? -1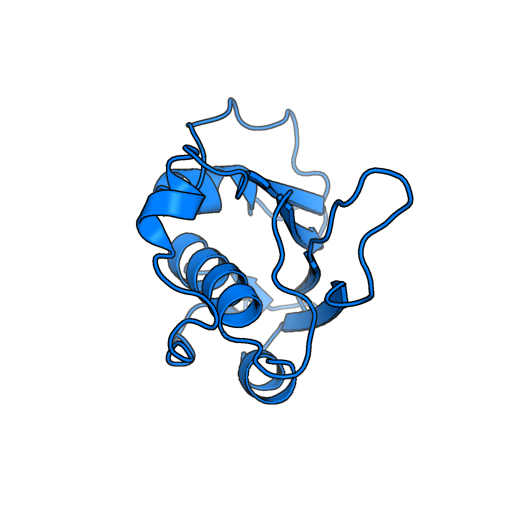3.185 4.361 3.554 1.00 90.19 74 ASP A N 1
ATOM 528 C CA . ASP A 1 74 ? -13.863 3.877 4.758 1.00 90.19 74 ASP A CA 1
ATOM 529 C C . ASP A 1 74 ? -15.116 4.744 5.019 1.00 90.19 74 ASP A C 1
ATOM 531 O O . ASP A 1 74 ? -15.457 5.644 4.241 1.00 90.19 74 ASP A O 1
ATOM 535 N N . GLU A 1 75 ? -15.833 4.468 6.102 1.00 84.38 75 GLU A N 1
ATOM 536 C CA . GLU A 1 75 ? -16.920 5.297 6.606 1.00 84.38 75 GLU A CA 1
ATOM 537 C C . GLU A 1 75 ? -16.417 6.716 6.930 1.00 84.38 75 GLU A C 1
ATOM 539 O O . GLU A 1 75 ? -15.266 6.937 7.310 1.00 84.38 75 GLU A O 1
ATOM 544 N N . THR A 1 76 ? -17.283 7.716 6.753 1.00 75.19 76 THR A N 1
ATOM 545 C CA . THR A 1 76 ? -16.922 9.141 6.878 1.00 75.19 76 THR A CA 1
ATOM 546 C C . THR A 1 76 ? -16.494 9.559 8.286 1.00 75.19 76 THR A C 1
ATOM 548 O O . THR A 1 76 ? -15.899 10.616 8.449 1.00 75.19 76 THR A O 1
ATOM 551 N N . ASP A 1 77 ? -16.808 8.761 9.301 1.00 73.69 77 ASP A N 1
ATOM 552 C CA . ASP A 1 77 ? -16.396 8.946 10.694 1.00 73.69 77 ASP A CA 1
ATOM 553 C C . ASP A 1 77 ? -15.138 8.141 11.067 1.00 73.69 77 ASP A C 1
ATOM 555 O O . ASP A 1 77 ? -14.675 8.217 12.207 1.00 73.69 77 ASP A O 1
ATOM 559 N N . SER A 1 78 ? -14.563 7.393 10.120 1.00 79.56 78 SER A N 1
ATOM 560 C CA . SER A 1 78 ? -13.323 6.661 10.340 1.00 79.56 78 SER A CA 1
ATOM 561 C C . SER A 1 78 ? -12.159 7.613 10.595 1.00 79.56 78 SER A C 1
ATOM 563 O O . SER A 1 78 ? -11.958 8.607 9.893 1.00 79.56 78 SER A O 1
ATOM 565 N N . SER A 1 79 ? -11.357 7.276 11.604 1.00 81.94 79 SER A N 1
ATOM 566 C CA . SER A 1 79 ? -10.116 7.975 11.932 1.00 81.94 79 SER A CA 1
ATOM 567 C C . SER A 1 79 ? -8.897 7.390 11.216 1.00 81.94 79 SER A C 1
ATOM 569 O O . SER A 1 79 ? -7.775 7.766 11.546 1.00 81.94 79 SER A O 1
ATOM 571 N N . PHE A 1 80 ? -9.081 6.420 10.312 1.00 89.50 80 PHE A N 1
ATOM 572 C CA . PHE A 1 80 ? -7.962 5.789 9.625 1.00 89.50 80 PHE A CA 1
ATOM 573 C C . PHE A 1 80 ? -7.298 6.744 8.625 1.00 89.50 80 PHE A C 1
ATOM 575 O O . PHE A 1 80 ? -7.951 7.279 7.729 1.00 89.50 80 PHE A O 1
ATOM 582 N N . ASP A 1 81 ? -5.978 6.887 8.740 1.00 90.94 81 ASP A N 1
ATOM 583 C CA . ASP A 1 81 ? -5.149 7.687 7.844 1.00 90.94 81 ASP A CA 1
ATOM 584 C C . ASP A 1 81 ? -4.045 6.827 7.217 1.00 90.94 81 ASP A C 1
ATOM 586 O O . ASP A 1 81 ? -3.102 6.396 7.885 1.00 90.94 81 ASP A O 1
ATOM 590 N N . ALA A 1 82 ? -4.165 6.585 5.908 1.00 92.88 82 ALA A N 1
ATOM 591 C CA . ALA A 1 82 ? -3.194 5.822 5.137 1.00 92.88 82 ALA A CA 1
ATOM 592 C C . ALA A 1 82 ? -1.804 6.477 5.128 1.00 92.88 82 ALA A C 1
ATOM 594 O O . ALA A 1 82 ? -0.807 5.761 5.208 1.00 92.88 82 ALA A O 1
ATOM 595 N N . SER A 1 83 ? -1.719 7.811 5.055 1.00 92.44 83 SER A N 1
ATOM 596 C CA . SER A 1 83 ? -0.439 8.531 5.087 1.00 92.44 83 SER A CA 1
ATOM 597 C C . SER A 1 83 ? 0.229 8.397 6.451 1.00 92.44 83 SER A C 1
ATOM 599 O O . SER A 1 83 ? 1.416 8.078 6.518 1.00 92.44 83 SER A O 1
ATOM 601 N N . ALA A 1 84 ? -0.530 8.553 7.539 1.00 92.44 84 ALA A N 1
ATOM 602 C CA . ALA A 1 84 ? -0.001 8.342 8.886 1.00 92.44 84 ALA A CA 1
ATOM 603 C C . ALA A 1 84 ? 0.505 6.900 9.073 1.00 92.44 84 ALA A C 1
ATOM 605 O O . ALA A 1 84 ? 1.632 6.698 9.524 1.00 92.44 84 ALA A O 1
ATOM 606 N N . ALA A 1 85 ? -0.272 5.902 8.638 1.00 94.88 85 ALA A N 1
ATOM 607 C CA . ALA A 1 85 ? 0.123 4.494 8.688 1.00 94.88 85 ALA A CA 1
ATOM 608 C C . ALA A 1 85 ? 1.373 4.190 7.838 1.00 94.88 85 ALA A C 1
ATOM 610 O O . ALA A 1 85 ? 2.251 3.436 8.260 1.00 94.88 85 ALA A O 1
ATOM 611 N N . ALA A 1 86 ? 1.483 4.786 6.646 1.00 95.81 86 ALA A N 1
ATOM 612 C CA . ALA A 1 86 ? 2.659 4.655 5.789 1.00 95.81 86 ALA A CA 1
ATOM 613 C C . ALA A 1 86 ? 3.902 5.301 6.413 1.00 95.81 86 ALA A C 1
ATOM 615 O O . ALA A 1 86 ? 4.999 4.748 6.309 1.0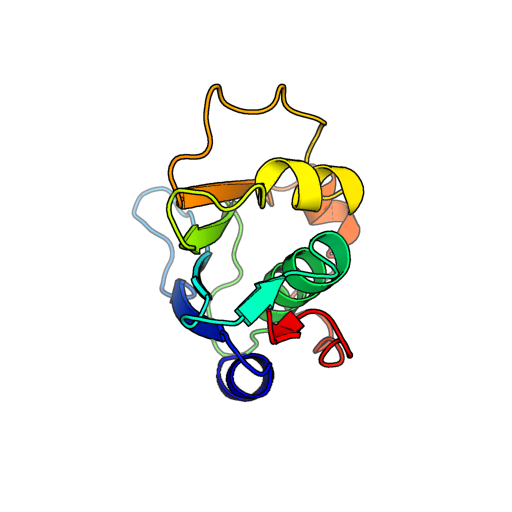0 95.81 86 ALA A O 1
ATOM 616 N N . SER A 1 87 ? 3.738 6.448 7.074 1.00 95.19 87 SER A N 1
ATOM 617 C CA . SER A 1 87 ? 4.821 7.106 7.802 1.00 95.19 87 SER A CA 1
ATOM 618 C C . SER A 1 87 ? 5.280 6.281 9.002 1.00 95.19 87 SER A C 1
ATOM 620 O O . SER A 1 87 ? 6.482 6.082 9.169 1.00 95.19 87 SER A O 1
ATOM 622 N N . GLU A 1 88 ? 4.351 5.740 9.791 1.00 95.31 88 GLU A N 1
ATOM 623 C CA . GLU A 1 88 ? 4.663 4.872 10.932 1.00 95.31 88 GLU A CA 1
ATOM 624 C C . GLU A 1 88 ? 5.401 3.595 10.493 1.00 95.31 88 GLU A C 1
ATOM 626 O O . GLU A 1 88 ? 6.355 3.167 11.141 1.00 95.31 88 GLU A O 1
ATOM 631 N N . ALA A 1 89 ? 5.035 3.032 9.338 1.00 95.81 89 ALA A N 1
ATOM 632 C CA . ALA A 1 89 ? 5.751 1.919 8.712 1.00 95.81 89 ALA A CA 1
ATOM 633 C C . ALA A 1 89 ? 7.123 2.305 8.105 1.00 95.81 89 ALA A C 1
ATOM 635 O O . ALA A 1 89 ? 7.904 1.428 7.707 1.00 95.81 89 ALA A O 1
ATOM 636 N N . GLY A 1 90 ? 7.434 3.603 8.035 1.00 95.50 90 GLY A N 1
ATOM 637 C CA . GLY A 1 90 ? 8.682 4.144 7.497 1.00 95.50 90 GLY A CA 1
ATOM 638 C C . GLY A 1 90 ? 8.761 4.156 5.968 1.00 95.50 90 GLY A C 1
ATOM 639 O O . GLY A 1 90 ? 9.863 4.097 5.423 1.00 95.50 90 GLY A O 1
ATOM 640 N N . TRP A 1 91 ? 7.621 4.187 5.271 1.00 96.25 91 TRP A N 1
ATOM 641 C CA . TRP A 1 91 ? 7.565 4.268 3.805 1.00 96.25 91 TRP A CA 1
ATOM 642 C C . TRP A 1 91 ? 7.630 5.698 3.276 1.00 96.25 91 TRP A C 1
ATOM 644 O O . TRP A 1 91 ? 8.148 5.920 2.183 1.00 96.25 91 TRP A O 1
ATOM 654 N N . ILE A 1 92 ? 7.116 6.656 4.047 1.00 94.19 92 ILE A N 1
ATOM 655 C CA . ILE A 1 92 ? 7.121 8.083 3.719 1.00 94.19 92 ILE A CA 1
ATOM 656 C C . ILE A 1 92 ? 7.550 8.902 4.934 1.00 94.19 92 ILE A C 1
ATOM 658 O O . ILE A 1 92 ? 7.498 8.427 6.071 1.00 94.19 92 ILE A O 1
ATOM 662 N N . GLU A 1 93 ? 7.973 10.142 4.699 1.00 87.81 93 GLU A N 1
ATOM 663 C CA . GLU A 1 93 ? 8.191 11.083 5.795 1.00 87.81 93 GLU A CA 1
ATOM 664 C C . GLU A 1 93 ? 6.862 11.412 6.497 1.00 87.81 93 GLU A C 1
ATOM 666 O O . GLU A 1 93 ? 5.812 11.403 5.846 1.00 87.81 93 GLU A O 1
ATOM 671 N N . PRO A 1 94 ? 6.884 11.702 7.811 1.00 80.94 94 PRO A N 1
ATOM 672 C CA . PRO A 1 94 ? 5.698 12.151 8.525 1.00 80.94 94 PRO A CA 1
ATOM 673 C C . PRO A 1 94 ? 5.083 13.377 7.858 1.00 80.94 94 PRO A C 1
ATOM 675 O O . PRO A 1 94 ? 5.749 14.391 7.654 1.00 80.94 94 PRO A O 1
ATOM 678 N N . LEU A 1 95 ? 3.798 13.270 7.539 1.00 72.19 95 LEU A N 1
ATOM 679 C CA . LEU A 1 95 ? 2.986 14.372 7.045 1.00 72.19 95 LEU A CA 1
ATOM 680 C C . LEU A 1 95 ? 2.077 14.855 8.172 1.00 72.19 95 LEU A C 1
ATOM 682 O O . LEU A 1 95 ? 1.623 14.055 8.994 1.00 72.19 95 LEU A O 1
ATOM 686 N N . ASP A 1 96 ? 1.790 16.157 8.198 1.00 68.31 96 ASP A N 1
ATOM 687 C CA . ASP A 1 96 ? 0.720 16.666 9.050 1.00 68.31 96 ASP A CA 1
ATOM 688 C C . ASP A 1 96 ? -0.600 15.991 8.639 1.00 68.31 96 ASP A C 1
ATOM 690 O O . ASP A 1 96 ? -0.896 15.922 7.438 1.00 68.31 96 ASP A O 1
ATOM 694 N N . PRO A 1 97 ? -1.401 15.490 9.597 1.00 61.25 97 PRO A N 1
ATOM 695 C CA . PRO A 1 97 ? -2.651 14.825 9.273 1.00 61.25 97 PRO A CA 1
ATOM 696 C C . PRO A 1 97 ? -3.572 15.787 8.506 1.00 61.25 97 PRO A C 1
ATOM 698 O O . PRO A 1 97 ? -3.706 16.957 8.893 1.00 61.25 97 PRO A O 1
ATOM 701 N N . PRO A 1 98 ? -4.222 15.329 7.421 1.00 56.84 98 PRO A N 1
ATOM 702 C CA . PRO A 1 98 ? -5.151 16.161 6.680 1.00 56.84 98 PRO A CA 1
ATOM 703 C C . PRO A 1 98 ? -6.302 16.610 7.600 1.00 56.84 98 PRO A C 1
ATOM 705 O O . PRO A 1 98 ? -6.777 15.835 8.436 1.00 56.84 98 PRO A O 1
ATOM 708 N N . PRO A 1 99 ? -6.775 17.863 7.487 1.00 55.25 99 PRO A N 1
ATOM 709 C CA . PRO A 1 99 ? -7.860 18.347 8.328 1.00 55.25 99 PRO A CA 1
ATOM 710 C C . PRO A 1 99 ? -9.177 17.620 8.004 1.00 55.25 99 PRO A C 1
ATOM 712 O O . PRO A 1 99 ? -9.771 17.843 6.952 1.00 55.25 99 PRO A O 1
ATOM 715 N N . GLY A 1 100 ? -9.660 16.814 8.956 1.00 53.94 100 GLY A N 1
ATOM 716 C CA . GLY A 1 100 ? -10.975 16.161 8.932 1.00 53.94 100 GLY A CA 1
ATOM 717 C C . GLY A 1 100 ? -10.988 14.771 8.281 1.00 53.94 100 GLY A C 1
ATOM 718 O O . GLY A 1 100 ? -10.417 14.560 7.216 1.00 53.94 100 GLY A O 1
ATOM 719 N N . GLY A 1 101 ? -11.678 13.818 8.920 1.00 56.62 101 GLY A N 1
ATOM 720 C CA . GLY A 1 101 ? -11.909 12.474 8.382 1.00 56.62 101 GLY A CA 1
ATOM 721 C C . GLY A 1 101 ? -12.847 12.537 7.179 1.00 56.62 101 GLY A C 1
ATOM 722 O O . GLY A 1 101 ? -14.041 12.779 7.323 1.00 56.62 101 GLY A O 1
ATOM 723 N N . ALA A 1 102 ? -12.303 12.376 5.975 1.00 61.75 102 ALA A N 1
ATOM 724 C CA . ALA A 1 102 ? -13.075 12.458 4.734 1.00 61.75 102 ALA A CA 1
ATOM 725 C C . ALA A 1 102 ? -13.639 11.095 4.279 1.00 61.75 102 ALA A C 1
ATOM 727 O O . ALA A 1 102 ? -14.132 10.985 3.157 1.00 61.75 102 ALA A O 1
ATOM 728 N N . GLY A 1 103 ? -13.517 10.038 5.100 1.00 78.62 103 GLY A N 1
ATOM 729 C CA . GLY A 1 103 ? -13.772 8.649 4.683 1.00 78.62 103 GLY A CA 1
ATOM 730 C C . GLY A 1 103 ? -12.862 8.178 3.540 1.00 78.62 103 GLY A C 1
ATOM 731 O O . GLY A 1 103 ? -13.104 7.142 2.929 1.00 78.62 103 GLY A O 1
ATOM 732 N N . PHE A 1 104 ? -11.833 8.958 3.204 1.00 87.69 104 PHE A N 1
ATOM 733 C CA . PHE A 1 104 ? -10.907 8.682 2.119 1.00 87.69 104 PHE A CA 1
ATOM 734 C C . PHE A 1 104 ? -9.532 9.262 2.436 1.00 87.69 104 PHE A C 1
ATOM 736 O O . PHE A 1 104 ? -9.410 10.460 2.701 1.00 87.69 104 PHE A O 1
ATOM 743 N N . THR A 1 105 ? -8.502 8.422 2.388 1.00 91.25 105 THR A N 1
ATOM 744 C CA . THR A 1 105 ? -7.108 8.808 2.637 1.00 91.25 105 THR A CA 1
ATOM 745 C C . THR A 1 105 ? -6.181 8.138 1.628 1.00 91.25 105 THR A C 1
ATOM 747 O O . THR A 1 105 ? -6.526 7.115 1.036 1.00 91.25 105 THR A O 1
ATOM 750 N N . ILE A 1 106 ? -5.018 8.737 1.370 1.00 92.19 106 ILE A N 1
ATOM 751 C CA . ILE A 1 106 ? -4.038 8.226 0.403 1.00 92.19 106 ILE A CA 1
ATOM 752 C C . ILE A 1 106 ? -2.661 8.215 1.056 1.00 92.19 106 ILE A C 1
ATOM 754 O O . ILE A 1 106 ? -2.298 9.182 1.717 1.00 92.19 106 ILE A O 1
ATOM 758 N N . ALA A 1 107 ? -1.889 7.159 0.816 1.00 94.38 107 ALA A N 1
ATOM 759 C CA . ALA A 1 107 ? -0.439 7.138 0.946 1.00 94.38 107 ALA A CA 1
ATOM 760 C C . ALA A 1 107 ? 0.194 7.054 -0.448 1.00 94.38 107 ALA A C 1
ATOM 762 O O . ALA A 1 107 ? -0.177 6.189 -1.242 1.00 94.38 107 ALA A O 1
ATOM 763 N N . ALA A 1 108 ? 1.148 7.933 -0.743 1.00 94.25 108 ALA A N 1
ATOM 764 C CA . ALA A 1 108 ? 1.888 7.942 -2.001 1.00 94.25 108 ALA A CA 1
ATOM 765 C C . ALA A 1 108 ? 3.368 7.669 -1.717 1.00 94.25 108 ALA A C 1
ATOM 767 O O . ALA A 1 108 ? 4.050 8.493 -1.110 1.00 94.25 108 ALA A O 1
ATOM 768 N N . VAL A 1 109 ? 3.851 6.492 -2.115 1.00 96.25 109 VAL A N 1
ATOM 769 C CA . VAL A 1 109 ? 5.219 6.046 -1.839 1.00 96.25 109 VAL A CA 1
ATOM 770 C C . VAL A 1 109 ? 6.082 6.274 -3.067 1.00 96.25 109 VAL A C 1
ATOM 772 O O . VAL A 1 109 ? 5.919 5.598 -4.086 1.00 96.25 109 VAL A O 1
ATOM 775 N N . ASP A 1 110 ? 7.016 7.216 -2.955 1.00 95.69 110 ASP A N 1
ATOM 776 C CA . ASP A 1 110 ? 8.024 7.475 -3.979 1.00 95.69 110 ASP A CA 1
ATOM 777 C C . ASP A 1 110 ? 9.009 6.310 -4.057 1.00 95.69 110 ASP A C 1
ATOM 779 O O . ASP A 1 110 ? 9.695 6.003 -3.086 1.00 95.69 110 ASP A O 1
ATOM 783 N N . ILE A 1 111 ? 9.090 5.683 -5.227 1.00 95.50 111 ILE A N 1
ATOM 784 C CA . ILE A 1 111 ? 9.974 4.541 -5.492 1.00 95.50 111 ILE A CA 1
ATOM 785 C C . ILE A 1 111 ? 10.981 4.844 -6.604 1.00 95.50 111 ILE A C 1
ATOM 787 O O . ILE A 1 111 ? 11.555 3.928 -7.195 1.00 95.50 111 ILE A O 1
ATOM 791 N N . ARG A 1 112 ? 11.214 6.124 -6.909 1.00 95.44 112 ARG A N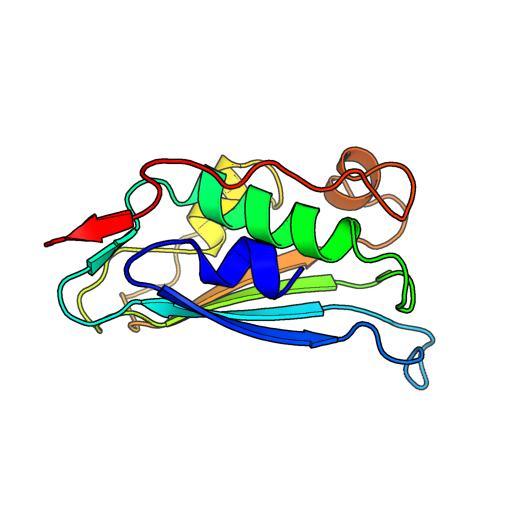 1
ATOM 792 C CA . ARG A 1 112 ? 12.287 6.525 -7.826 1.00 95.44 112 ARG A CA 1
ATOM 793 C C . ARG A 1 112 ? 13.646 6.120 -7.266 1.00 95.44 112 ARG A C 1
ATOM 795 O O . ARG A 1 112 ? 13.836 6.047 -6.048 1.00 95.44 112 ARG A O 1
ATOM 802 N N . ASP A 1 113 ? 14.604 5.890 -8.157 1.00 93.50 113 ASP A N 1
ATOM 803 C CA . ASP A 1 113 ? 15.975 5.561 -7.772 1.00 93.50 113 ASP A CA 1
ATOM 804 C C . ASP A 1 113 ? 16.552 6.601 -6.802 1.00 93.50 113 ASP A C 1
ATOM 806 O O . ASP A 1 113 ? 16.463 7.809 -7.017 1.00 93.50 113 ASP A O 1
ATOM 810 N N . GLY A 1 114 ? 17.122 6.109 -5.701 1.00 91.94 114 GLY A N 1
ATOM 811 C CA . GLY A 1 114 ? 17.652 6.930 -4.613 1.00 91.94 114 GLY A CA 1
ATOM 812 C C . GLY A 1 114 ? 16.655 7.256 -3.496 1.00 91.94 114 GLY A C 1
ATOM 813 O O . GLY A 1 114 ? 17.107 7.619 -2.411 1.00 91.94 114 GLY A O 1
ATOM 814 N N . SER A 1 115 ? 15.344 7.068 -3.692 1.00 94.38 115 SER A N 1
ATOM 815 C CA . SER A 1 115 ? 14.355 7.259 -2.617 1.00 94.38 115 SER A CA 1
ATOM 816 C C . SER A 1 115 ? 14.539 6.241 -1.473 1.00 94.38 115 SER A C 1
ATOM 818 O O . SER A 1 115 ? 14.977 5.109 -1.719 1.00 94.38 115 SER A O 1
ATOM 820 N N . PRO A 1 116 ? 14.187 6.592 -0.219 1.00 94.38 116 PRO A N 1
ATOM 821 C CA . PRO A 1 116 ? 14.268 5.662 0.910 1.00 94.38 116 PRO A CA 1
ATOM 822 C C . PRO A 1 116 ? 13.461 4.376 0.694 1.00 94.38 116 PRO A C 1
ATOM 824 O O . PRO A 1 116 ? 13.958 3.281 0.962 1.00 94.38 116 PRO A O 1
ATOM 827 N N . ALA A 1 117 ? 12.247 4.481 0.141 1.00 95.31 117 ALA A N 1
ATOM 828 C CA . ALA A 1 117 ? 11.414 3.314 -0.129 1.00 95.31 117 ALA A CA 1
ATOM 829 C C . ALA A 1 117 ? 12.023 2.419 -1.216 1.00 95.31 117 ALA A C 1
ATOM 831 O O . ALA A 1 117 ? 12.060 1.202 -1.049 1.00 95.31 117 ALA A O 1
ATOM 832 N N . ARG A 1 118 ? 12.591 2.993 -2.288 1.00 95.56 118 ARG A N 1
ATOM 833 C CA . ARG A 1 118 ? 13.294 2.214 -3.320 1.00 95.56 118 ARG A CA 1
ATOM 834 C C . ARG A 1 118 ? 14.490 1.444 -2.762 1.00 95.56 118 ARG A C 1
ATOM 836 O O . ARG A 1 118 ? 14.714 0.313 -3.191 1.00 95.56 118 ARG A O 1
ATOM 843 N N . GLN A 1 119 ? 15.242 2.035 -1.831 1.00 95.31 119 GLN A N 1
ATOM 844 C CA . GLN A 1 119 ? 16.357 1.363 -1.151 1.00 95.31 119 GLN A CA 1
ATOM 845 C C . GLN A 1 119 ? 15.861 0.219 -0.263 1.00 95.31 119 GLN A C 1
ATOM 847 O O . GLN A 1 119 ? 16.438 -0.865 -0.284 1.00 95.31 119 GLN A O 1
ATOM 852 N N . ARG A 1 120 ? 14.766 0.442 0.473 1.00 95.44 120 ARG A N 1
ATOM 853 C CA . ARG A 1 120 ? 14.135 -0.574 1.322 1.00 95.44 120 ARG A CA 1
ATOM 854 C C . ARG A 1 120 ? 13.595 -1.761 0.523 1.00 95.44 120 ARG A C 1
ATOM 856 O O . ARG A 1 120 ? 13.740 -2.894 0.966 1.00 95.44 120 ARG A O 1
ATOM 863 N N . LEU A 1 121 ? 12.981 -1.504 -0.631 1.00 95.44 121 LEU A N 1
ATOM 864 C CA . LEU A 1 121 ? 12.378 -2.536 -1.479 1.00 95.44 121 LEU A CA 1
ATOM 865 C C . LEU A 1 121 ? 13.407 -3.452 -2.157 1.00 95.44 121 LEU A C 1
ATOM 867 O O . LEU A 1 121 ? 13.078 -4.586 -2.491 1.00 95.44 121 LEU A O 1
ATOM 871 N N . GLY A 1 122 ? 14.646 -2.988 -2.342 1.00 95.06 122 GLY A N 1
ATOM 872 C CA . GLY A 1 122 ? 15.725 -3.814 -2.885 1.00 95.06 122 GLY A CA 1
ATOM 873 C C . GLY A 1 122 ? 15.490 -4.246 -4.335 1.00 95.06 122 GLY A C 1
ATOM 874 O O . GLY A 1 122 ? 14.986 -3.476 -5.153 1.00 95.06 122 GLY A O 1
ATOM 875 N N . ASP A 1 123 ? 15.910 -5.454 -4.689 1.00 95.12 123 ASP A N 1
ATOM 876 C CA . ASP A 1 123 ? 15.785 -5.950 -6.059 1.00 95.12 123 ASP A CA 1
ATOM 877 C C . ASP A 1 123 ? 14.321 -6.179 -6.458 1.00 95.12 123 ASP A C 1
ATOM 879 O O . ASP A 1 123 ? 13.454 -6.445 -5.624 1.00 95.12 123 ASP A O 1
ATOM 883 N N . TRP A 1 124 ? 14.045 -6.056 -7.757 1.00 93.88 124 TRP A N 1
ATOM 884 C CA . TRP A 1 124 ? 12.733 -6.332 -8.331 1.00 93.88 124 TRP A CA 1
ATOM 885 C C . TRP A 1 124 ? 12.814 -7.528 -9.293 1.00 93.88 124 TRP A C 1
ATOM 887 O O . TRP A 1 124 ? 13.750 -7.591 -10.096 1.00 93.88 124 TRP A O 1
ATOM 897 N N . PRO A 1 125 ? 11.828 -8.441 -9.283 1.00 94.75 125 PRO A N 1
ATOM 898 C CA . PRO A 1 125 ? 10.697 -8.493 -8.355 1.00 94.75 125 PRO A CA 1
ATOM 899 C C . PRO A 1 125 ? 11.137 -8.920 -6.951 1.00 94.75 125 PRO A C 1
ATOM 901 O O . PRO A 1 125 ? 11.977 -9.808 -6.806 1.00 94.75 125 PRO A O 1
ATOM 904 N N . GLY A 1 126 ? 10.542 -8.304 -5.930 1.00 94.12 126 GLY A N 1
ATOM 905 C CA . GLY A 1 126 ? 10.783 -8.681 -4.538 1.00 94.12 126 GLY A CA 1
ATOM 906 C C . GLY A 1 126 ? 10.152 -10.023 -4.158 1.00 94.12 126 GLY A C 1
ATOM 907 O O . GLY A 1 126 ? 9.404 -10.645 -4.927 1.00 94.12 126 GLY A O 1
ATOM 908 N N . ASP A 1 127 ? 10.419 -10.456 -2.930 1.00 93.75 127 ASP A N 1
ATOM 909 C CA . ASP A 1 127 ? 9.746 -11.611 -2.343 1.00 93.75 127 ASP A CA 1
ATOM 910 C C . ASP A 1 127 ? 8.249 -11.346 -2.144 1.00 93.75 127 ASP A C 1
ATOM 912 O O . ASP A 1 127 ? 7.812 -10.215 -1.944 1.00 93.75 127 ASP A O 1
ATOM 916 N N . VAL A 1 128 ? 7.440 -12.407 -2.217 1.00 91.94 128 VAL A N 1
ATOM 917 C CA . VAL A 1 128 ? 6.001 -12.298 -1.948 1.00 91.94 128 VAL A CA 1
ATOM 918 C C . VAL A 1 128 ? 5.810 -12.195 -0.432 1.00 91.94 128 VAL A C 1
ATOM 920 O O . VAL A 1 128 ? 6.172 -13.150 0.263 1.00 91.94 128 VAL A O 1
ATOM 923 N N . PRO A 1 129 ? 5.241 -11.096 0.096 1.00 93.00 129 PRO A N 1
ATOM 924 C CA . PRO A 1 129 ? 5.064 -10.948 1.534 1.00 93.00 129 PRO A CA 1
ATOM 925 C C . PRO A 1 129 ? 4.005 -11.924 2.055 1.00 93.00 129 PRO A C 1
ATOM 927 O O . PRO A 1 129 ? 3.042 -12.272 1.363 1.00 93.00 129 PRO A O 1
ATOM 930 N N . ALA A 1 130 ? 4.167 -12.360 3.304 1.00 91.88 130 ALA A N 1
ATOM 931 C CA . ALA A 1 130 ? 3.133 -13.124 3.990 1.00 91.88 130 ALA A CA 1
ATOM 932 C C . ALA A 1 130 ? 1.903 -12.237 4.244 1.00 91.88 130 ALA A C 1
ATOM 934 O O . ALA A 1 130 ? 2.042 -11.062 4.579 1.00 91.88 130 ALA A O 1
ATOM 935 N N . VAL A 1 131 ? 0.698 -12.804 4.115 1.00 91.50 131 VAL A N 1
ATOM 936 C CA . VAL A 1 131 ? -0.541 -12.081 4.440 1.00 91.50 131 VAL A CA 1
ATOM 937 C C . VAL A 1 131 ? -0.546 -11.768 5.941 1.00 91.50 131 VAL A C 1
ATOM 939 O O . VAL A 1 131 ? -0.421 -12.701 6.743 1.00 91.50 131 VAL A O 1
ATOM 942 N N . PRO A 1 132 ? -0.677 -10.494 6.347 1.00 91.69 132 PRO A N 1
ATOM 943 C CA . PRO A 1 132 ? -0.635 -10.127 7.751 1.00 91.69 132 PRO A CA 1
ATOM 944 C C . PRO A 1 132 ? -1.923 -10.567 8.461 1.00 91.69 132 PRO A C 1
ATOM 946 O O . PRO A 1 132 ? -3.023 -10.501 7.909 1.00 91.69 132 PRO A O 1
ATOM 949 N N . ALA A 1 133 ? -1.787 -11.025 9.704 1.00 90.12 133 ALA A N 1
ATOM 950 C CA . ALA A 1 133 ? -2.920 -11.415 10.536 1.00 90.12 133 ALA A CA 1
ATOM 951 C C . ALA A 1 133 ? -3.476 -10.206 11.303 1.00 90.12 133 ALA A C 1
ATOM 953 O O . ALA A 1 133 ? -2.717 -9.337 11.716 1.00 90.12 133 ALA A O 1
ATOM 954 N N . ASN A 1 134 ? -4.788 -10.195 11.562 1.00 91.38 134 ASN A N 1
ATOM 955 C CA . ASN A 1 134 ? -5.454 -9.221 12.443 1.00 91.38 134 ASN A CA 1
ATOM 956 C C . ASN A 1 134 ? -5.253 -7.741 12.053 1.00 91.38 134 ASN A C 1
ATOM 958 O O . ASN A 1 134 ? -5.274 -6.866 12.918 1.00 91.38 134 ASN A O 1
ATOM 962 N N . VAL A 1 135 ? -5.080 -7.455 10.760 1.00 94.38 135 VAL A N 1
ATOM 963 C CA . VAL A 1 135 ? -5.016 -6.074 10.244 1.00 94.38 135 VAL A CA 1
ATOM 964 C C . VAL A 1 135 ? -6.389 -5.408 10.150 1.00 94.38 135 VAL A C 1
ATOM 966 O O . V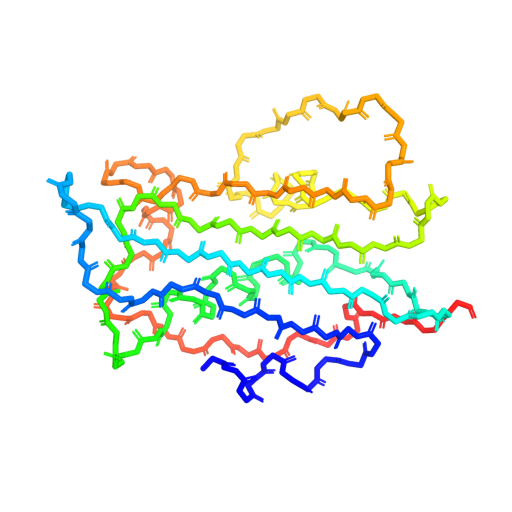AL A 1 135 ? -6.481 -4.189 10.017 1.00 94.38 135 VAL A O 1
ATOM 969 N N . THR A 1 136 ? -7.452 -6.201 10.261 1.00 94.50 136 THR A N 1
ATOM 970 C CA . THR A 1 136 ? -8.843 -5.760 10.324 1.00 94.50 136 THR A CA 1
ATOM 971 C C . THR A 1 136 ? -9.588 -6.487 11.439 1.00 94.50 136 THR A C 1
ATOM 973 O O . THR A 1 136 ? -9.236 -7.604 11.833 1.00 94.50 136 THR A O 1
ATOM 976 N N . ALA A 1 137 ? -10.654 -5.862 11.937 1.00 93.94 137 ALA A N 1
ATOM 977 C CA . ALA A 1 137 ? -11.589 -6.462 12.883 1.00 93.94 137 ALA A CA 1
ATOM 978 C C . ALA A 1 137 ? -13.014 -5.958 12.633 1.00 93.94 137 ALA A C 1
ATOM 980 O O . ALA A 1 137 ? -13.196 -4.844 12.140 1.00 93.94 137 ALA A O 1
ATOM 981 N N . ALA A 1 138 ? -14.017 -6.752 13.015 1.00 92.00 138 ALA A N 1
ATOM 982 C CA . ALA A 1 138 ? -15.395 -6.271 13.084 1.00 92.00 138 ALA A CA 1
ATOM 983 C C . ALA A 1 138 ? -15.517 -5.142 14.133 1.00 92.00 138 ALA A C 1
ATOM 985 O O . ALA A 1 138 ? -14.800 -5.154 15.142 1.00 92.00 138 ALA A O 1
ATOM 986 N N . LYS A 1 139 ? -16.381 -4.159 13.861 1.00 86.38 139 LYS A N 1
ATOM 987 C CA . LYS A 1 139 ? -16.730 -3.049 14.760 1.00 86.38 139 LYS A CA 1
ATOM 988 C C . LYS A 1 139 ? -17.634 -3.515 15.902 1.00 86.38 139 LYS A C 1
ATOM 990 O O . LYS A 1 139 ? -18.469 -4.420 15.679 1.00 86.38 139 LYS A O 1
#

Organism: Microbacterium testaceum (strain StLB037) (NCBI:txid979556)

pLDDT: mean 89.45, std 9.93, range [53.94, 97.44]

Radius of gyration: 14.48 Å; chains: 1; bounding box: 37×32×37 Å

Foldseek 3Di:
DQVQLVPDPQKDKDKDWLAAADPVRATEMEIEIEGHPQKDFDQLLLVLVLQVLQRLQDDPGDHGAFKYKYKYAAPQPDPDENQCSCVVNVQDPDDDDDPGRRSMYMHIGGCHPPGPNVVVSPDGSGDNDHRDPPRMDGD

Sequence (139 aa):
MQAAVSNIPGISVDIAGGGPPNVKGNTGYAIAVTVDPGYRITDGPALISFLIESAWSVRDAYMPNAEISVSVKDETDSSFDASAAASEAGWIEPLDPPPGGAGFTIAAVDIRDGSPARQRLGDWPGDVPAVPANVTAAK

Secondary structure (DSSP, 8-state):
-HHHHTTSTTEEEEEEE-SS--TTS--EEEEEEEEPTTEEES-HHHHHHHHHHHHHT-SSSPPP-SEEEEEEE--TT----HHHHHHHTTSS---PPPSS--SEEEEEEE-STT-HHHHHH-SSS-PPPPPPSSSEEE-